Protein AF-A0A1B6L2F5-F1 (afdb_monomer_lite)

Sequence (127 aa):
MFTSVLSQVRTVFINIEKNIVFVLGSRHPPDTLCVLGTESLAPTSETSPAPQLSLPDLLRDSVLWAVPKHRRTVEKRLQRKFGWPALVWKPIV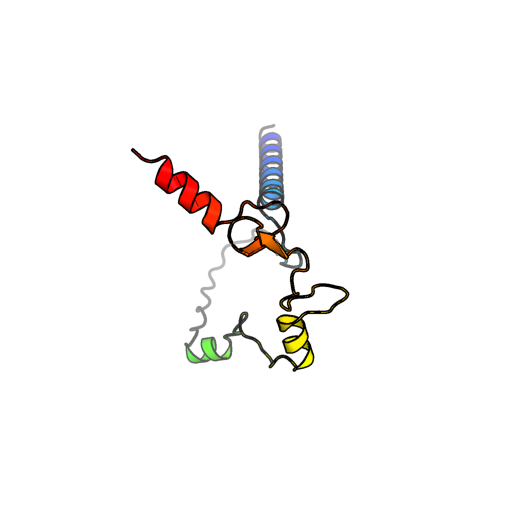PKKNLLMCQSCGDHHIVGHLCCRTSKSQRRRKQP

Radius of gyration: 33.34 Å; chains: 1; bounding box: 57×73×79 Å

Foldseek 3Di:
DVVVVVVVVVVVVVVVVVVCCVVVDPDDDDDDDDDDDDDDDDDDDDPDPDPPCDPVNCVVVPPVVPDDPDDDDPVVVCCVQQNDPVPDGDDDDDDPQWDQDPPPRDIDGPPDDDPVVVVVVVVVPDD

Secondary structure (DSSP, 8-state):
-HHHHHHHHHHHHHHHHHHHHHHH--S--------------------PPPP---HHHHHHS---TTS-SSPPPHHHHHHHHHEETTTEE-S-PPPS-EEE-TTT--EEETTS--HHHHHHHHHHT--

Organism: NCBI:txid36148

Structure (mmCIF, N/CA/C/O backbone):
data_AF-A0A1B6L2F5-F1
#
_entry.id   AF-A0A1B6L2F5-F1
#
loop_
_atom_site.group_PDB
_atom_site.id
_atom_site.type_symbol
_atom_site.label_atom_id
_atom_site.label_alt_id
_atom_site.label_comp_id
_atom_site.label_asym_id
_atom_site.label_entity_id
_atom_site.label_seq_id
_atom_site.pdbx_PDB_ins_code
_atom_site.Cartn_x
_atom_site.Cartn_y
_atom_site.Cartn_z
_atom_site.occupancy
_atom_site.B_iso_or_equiv
_atom_site.auth_seq_id
_atom_site.auth_comp_id
_atom_site.auth_asym_id
_atom_site.auth_atom_id
_atom_site.pdbx_PDB_model_num
ATOM 1 N N . MET A 1 1 ? 2.270 62.327 33.732 1.00 59.34 1 MET A N 1
ATOM 2 C CA . MET A 1 1 ? 2.999 62.019 32.478 1.00 59.34 1 MET A CA 1
ATOM 3 C C . MET A 1 1 ? 3.711 60.665 32.520 1.00 59.34 1 MET A C 1
ATOM 5 O O . MET A 1 1 ? 3.652 59.950 31.536 1.00 59.34 1 MET A O 1
ATOM 9 N N . PHE A 1 2 ? 4.322 60.248 33.637 1.00 60.50 2 PHE A N 1
ATOM 10 C CA . PHE A 1 2 ? 4.961 58.920 33.736 1.00 60.50 2 PHE A CA 1
ATOM 11 C C . PHE A 1 2 ? 3.975 57.741 33.772 1.00 60.50 2 PHE A C 1
ATOM 13 O O . PHE A 1 2 ? 4.252 56.674 33.234 1.00 60.50 2 PHE A O 1
ATOM 20 N N . THR A 1 3 ? 2.786 57.939 34.340 1.00 68.00 3 THR A N 1
ATOM 21 C CA . THR A 1 3 ? 1.750 56.899 34.449 1.00 68.00 3 THR A CA 1
ATOM 22 C C . THR A 1 3 ? 1.173 56.475 33.095 1.00 68.00 3 THR A C 1
ATOM 24 O O . THR A 1 3 ? 0.891 55.296 32.902 1.00 68.00 3 THR A O 1
ATOM 27 N N . SER A 1 4 ? 1.062 57.403 32.138 1.00 68.94 4 SER A N 1
ATOM 28 C CA . SER A 1 4 ? 0.615 57.119 30.766 1.00 68.94 4 SER A CA 1
ATOM 29 C C . SER A 1 4 ? 1.671 56.386 29.939 1.00 68.94 4 SER A C 1
ATOM 31 O O . SER A 1 4 ? 1.332 55.571 29.090 1.00 68.94 4 SER A O 1
ATOM 33 N N . VAL A 1 5 ? 2.956 56.636 30.204 1.00 75.38 5 VAL A N 1
ATOM 34 C CA . VAL A 1 5 ? 4.054 55.911 29.548 1.00 75.38 5 VAL A CA 1
ATOM 35 C C . VAL A 1 5 ? 4.123 54.476 30.073 1.00 75.38 5 VAL A C 1
ATOM 37 O O . VAL A 1 5 ? 4.236 53.533 29.296 1.00 75.38 5 VAL A O 1
ATOM 40 N N . LEU A 1 6 ? 3.964 54.280 31.385 1.00 74.31 6 LEU A N 1
ATOM 41 C CA . LEU A 1 6 ? 3.956 52.946 31.992 1.00 74.31 6 LEU A CA 1
ATOM 42 C C . LEU A 1 6 ? 2.756 52.096 31.547 1.00 74.31 6 LEU A C 1
ATOM 44 O O . LEU A 1 6 ? 2.906 50.887 31.357 1.00 74.31 6 LEU A O 1
ATOM 48 N N . SER A 1 7 ? 1.578 52.700 31.345 1.00 74.06 7 SER A N 1
ATOM 49 C CA . SER A 1 7 ? 0.416 51.975 30.816 1.00 74.06 7 SER A CA 1
ATOM 50 C C . SER A 1 7 ? 0.609 51.581 29.350 1.00 74.06 7 SER A C 1
ATOM 52 O O . SER A 1 7 ? 0.311 50.443 28.989 1.00 74.06 7 SER A O 1
ATOM 54 N N . GLN A 1 8 ? 1.195 52.458 28.530 1.00 72.25 8 GLN A N 1
ATOM 55 C CA . GLN A 1 8 ? 1.525 52.154 27.135 1.00 72.25 8 GLN A CA 1
ATOM 56 C C . GLN A 1 8 ? 2.549 51.020 27.022 1.00 72.25 8 GLN A C 1
ATOM 58 O O . GLN A 1 8 ? 2.325 50.061 26.283 1.00 72.25 8 GLN A O 1
ATOM 63 N N . VAL A 1 9 ? 3.620 51.054 27.817 1.00 78.94 9 VAL A N 1
ATOM 64 C CA . VAL A 1 9 ? 4.628 49.983 27.840 1.00 78.94 9 VAL A CA 1
ATOM 65 C C . VAL A 1 9 ? 3.998 48.646 28.245 1.00 78.94 9 VAL A C 1
ATOM 67 O O . VAL A 1 9 ? 4.223 47.640 27.575 1.00 78.94 9 VAL A O 1
ATOM 70 N N . ARG A 1 10 ? 3.121 48.628 29.260 1.00 75.00 10 ARG A N 1
ATOM 71 C CA . ARG A 1 10 ? 2.377 47.414 29.644 1.00 75.00 10 ARG A CA 1
ATOM 72 C C . ARG A 1 10 ? 1.506 46.870 28.514 1.00 75.00 10 ARG A C 1
ATOM 74 O O . ARG A 1 10 ? 1.525 45.667 28.271 1.00 75.00 10 ARG A O 1
ATOM 81 N N . THR A 1 11 ? 0.775 47.727 27.800 1.00 75.19 11 THR A N 1
ATOM 82 C CA . THR A 1 11 ? -0.059 47.275 26.672 1.00 75.19 11 THR A CA 1
ATOM 83 C C . THR A 1 11 ? 0.766 46.682 25.532 1.00 75.19 11 THR A C 1
ATOM 85 O O . THR A 1 11 ? 0.357 45.689 24.933 1.00 75.19 11 THR A O 1
ATOM 88 N N . VAL A 1 12 ? 1.954 47.233 25.267 1.00 80.06 12 VAL A N 1
ATOM 89 C CA . VAL A 1 12 ? 2.866 46.725 24.235 1.00 80.06 12 VAL A CA 1
ATOM 90 C C . VAL A 1 12 ? 3.413 45.348 24.615 1.00 80.06 12 VAL A C 1
ATOM 92 O O . VAL A 1 12 ? 3.374 44.444 23.784 1.00 80.06 12 VAL A O 1
ATOM 95 N N . PHE A 1 13 ? 3.829 45.141 25.868 1.00 80.31 13 PHE A N 1
ATOM 96 C CA . PHE A 1 13 ? 4.298 43.829 26.331 1.00 80.31 13 PHE A CA 1
ATOM 97 C C . PHE A 1 13 ? 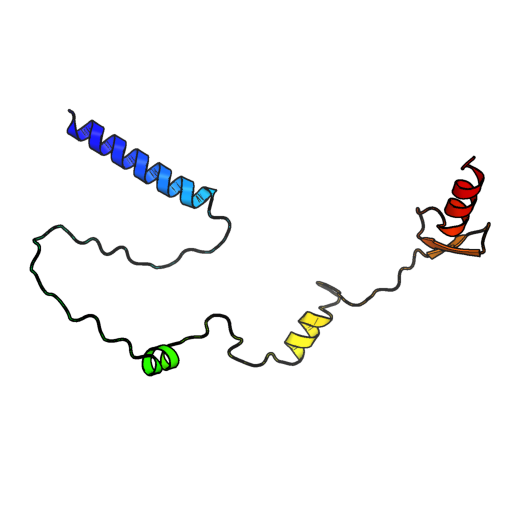3.206 42.750 26.260 1.00 80.31 13 PHE A C 1
ATOM 99 O O . PHE A 1 13 ? 3.459 41.669 25.733 1.00 80.31 13 PHE A O 1
ATOM 106 N N . ILE A 1 14 ? 1.972 43.066 26.668 1.00 76.62 14 ILE A N 1
ATOM 107 C CA . ILE A 1 14 ? 0.829 42.136 26.577 1.00 76.62 14 ILE A CA 1
ATOM 108 C C . ILE A 1 14 ? 0.534 41.755 25.118 1.00 76.62 14 ILE A C 1
ATOM 110 O O . ILE A 1 14 ? 0.209 40.606 24.817 1.00 76.62 14 ILE A O 1
ATOM 114 N N . ASN A 1 15 ? 0.642 42.710 24.193 1.00 72.56 15 ASN A N 1
ATOM 115 C CA . ASN A 1 15 ? 0.409 42.455 22.772 1.00 72.56 15 ASN A CA 1
ATOM 116 C C . ASN A 1 15 ? 1.522 41.607 22.145 1.00 72.56 15 ASN A C 1
ATOM 118 O O . ASN A 1 15 ? 1.232 40.775 21.286 1.00 72.56 15 ASN A O 1
ATOM 122 N N . ILE A 1 16 ? 2.771 41.778 22.585 1.00 78.75 16 ILE A N 1
ATOM 123 C CA . ILE A 1 16 ? 3.907 40.966 22.138 1.00 78.75 16 ILE A CA 1
ATOM 124 C C . ILE A 1 16 ? 3.763 39.525 22.637 1.00 78.75 16 ILE A C 1
ATOM 126 O O . ILE A 1 16 ? 3.886 38.605 21.834 1.00 78.75 16 ILE A O 1
ATOM 130 N N . GLU A 1 17 ? 3.418 39.306 23.909 1.00 72.19 17 GLU A N 1
ATOM 131 C CA . GLU A 1 17 ? 3.182 37.958 24.450 1.00 72.19 17 GLU A CA 1
ATOM 132 C C . GLU A 1 17 ? 2.074 37.217 23.689 1.00 72.19 17 GLU A C 1
ATOM 134 O O . GLU A 1 17 ? 2.265 36.076 23.266 1.00 72.19 17 GLU A O 1
ATOM 139 N N . LYS A 1 18 ? 0.943 37.886 23.422 1.00 68.56 18 LYS A N 1
ATOM 140 C CA . LYS A 1 18 ? -0.168 37.313 22.640 1.00 68.56 18 LYS A CA 1
ATOM 141 C C . LYS A 1 18 ? 0.244 36.943 21.211 1.00 68.56 18 LYS A C 1
ATOM 143 O O . LYS A 1 18 ? -0.216 35.930 20.689 1.00 68.56 18 LYS A O 1
ATOM 148 N N . ASN A 1 19 ? 1.128 37.725 20.590 1.00 66.81 19 ASN A N 1
ATOM 149 C CA . ASN A 1 19 ? 1.636 37.452 19.243 1.00 66.81 19 ASN A CA 1
ATOM 150 C C . ASN A 1 19 ? 2.684 36.327 19.225 1.00 66.81 19 ASN A C 1
ATOM 152 O O . ASN A 1 19 ? 2.686 35.506 18.314 1.00 66.81 19 ASN A O 1
ATOM 156 N N . ILE A 1 20 ? 3.543 36.237 20.244 1.00 67.88 20 ILE A N 1
ATOM 157 C CA . ILE A 1 20 ? 4.528 35.152 20.393 1.00 67.88 20 ILE A CA 1
ATOM 158 C C . ILE A 1 20 ? 3.810 33.804 20.555 1.00 67.88 20 ILE A C 1
ATOM 160 O O . ILE A 1 20 ? 4.180 32.835 19.893 1.00 67.88 20 ILE A O 1
ATOM 164 N N . VAL A 1 21 ? 2.741 33.750 21.358 1.00 62.34 21 VAL A N 1
ATOM 165 C CA . VAL A 1 21 ? 1.902 32.546 21.517 1.00 62.34 21 VAL A CA 1
ATOM 166 C C . VAL A 1 21 ? 1.240 32.142 20.193 1.00 62.34 21 VAL A C 1
ATOM 168 O O . VAL A 1 21 ? 1.196 30.957 19.870 1.00 62.34 21 VAL A O 1
ATOM 171 N N . PHE A 1 22 ? 0.791 33.111 19.389 1.00 60.34 22 PHE A N 1
ATOM 172 C CA . PHE A 1 22 ? 0.200 32.864 18.070 1.00 60.34 22 PHE A CA 1
ATOM 173 C C . PHE A 1 22 ? 1.220 32.370 17.027 1.00 60.34 22 PHE A C 1
ATOM 175 O O . PHE A 1 22 ? 0.899 31.510 16.209 1.00 60.34 22 PHE A O 1
ATOM 182 N N . VAL A 1 23 ? 2.457 32.879 17.060 1.00 61.00 23 VAL A N 1
ATOM 183 C CA . VAL A 1 23 ? 3.495 32.572 16.059 1.00 61.00 23 VAL A CA 1
ATOM 184 C C . VAL A 1 23 ? 4.257 31.276 16.371 1.00 61.00 23 VAL A C 1
ATOM 186 O O . VAL A 1 23 ? 4.576 30.527 15.449 1.00 61.00 23 VAL A O 1
ATOM 189 N N . LEU A 1 24 ? 4.531 30.967 17.644 1.00 61.34 24 LEU A N 1
ATOM 190 C CA . LEU A 1 24 ? 5.221 29.726 18.044 1.00 61.34 24 LEU A CA 1
ATOM 191 C C . LEU A 1 24 ? 4.260 28.546 18.273 1.00 61.34 24 LEU A C 1
ATOM 193 O O . LEU A 1 24 ? 4.671 27.386 18.198 1.00 61.34 24 LEU A O 1
ATOM 197 N N . GLY A 1 25 ? 2.974 28.818 18.508 1.00 52.69 25 GLY A N 1
ATOM 198 C CA . GLY A 1 25 ? 1.922 27.828 18.726 1.00 52.69 25 GLY A CA 1
ATOM 199 C C . GLY A 1 25 ? 1.358 27.256 17.429 1.00 52.69 25 GLY A C 1
ATOM 200 O O . GLY A 1 25 ? 0.197 27.473 17.086 1.00 52.69 25 GLY A O 1
ATOM 201 N N . SER A 1 26 ? 2.154 26.480 16.695 1.00 50.28 26 SER A N 1
ATOM 202 C CA . SER A 1 26 ? 1.593 25.658 15.624 1.00 50.28 26 SER A CA 1
ATOM 203 C C . SER A 1 26 ? 0.588 24.634 16.187 1.00 50.28 26 SER A C 1
ATOM 205 O O . SER A 1 26 ? 0.949 23.672 16.854 1.00 50.28 26 SER A O 1
ATOM 207 N N . ARG A 1 27 ? -0.684 24.843 15.812 1.00 52.69 27 ARG A N 1
ATOM 208 C CA . ARG A 1 27 ? -1.787 23.869 15.706 1.00 52.69 27 ARG A CA 1
ATOM 209 C C . ARG A 1 27 ? -2.271 23.218 17.012 1.00 52.69 27 ARG A C 1
ATOM 211 O O . ARG A 1 27 ? -1.874 22.095 17.274 1.00 52.69 27 ARG A O 1
ATOM 218 N N . HIS A 1 28 ? -3.231 23.823 17.717 1.00 48.41 28 HIS A N 1
ATOM 219 C CA . HIS A 1 28 ? -4.356 23.145 18.407 1.00 48.41 28 HIS A CA 1
ATOM 220 C C . HIS A 1 28 ? -5.471 24.181 18.689 1.00 48.41 28 HIS A C 1
ATOM 222 O O . HIS A 1 28 ? -5.151 25.359 18.849 1.00 48.41 28 HIS A O 1
ATOM 228 N N . PRO A 1 29 ? -6.762 23.794 18.669 1.00 49.44 29 PRO A N 1
ATOM 229 C CA . PRO A 1 29 ? -7.869 24.743 18.769 1.00 49.44 29 PRO A CA 1
ATOM 230 C C . PRO A 1 29 ? -7.977 25.339 20.184 1.00 49.44 29 PRO A C 1
ATOM 232 O O . PRO A 1 29 ? -7.690 24.635 21.156 1.00 49.44 29 PRO A O 1
ATOM 235 N N . PRO A 1 30 ? -8.397 26.610 20.309 1.00 56.28 30 PRO A N 1
ATOM 236 C CA . PRO A 1 30 ? -8.753 27.195 21.591 1.00 56.28 30 PRO A CA 1
ATOM 237 C C . PRO A 1 30 ? -10.131 26.665 21.997 1.00 56.28 30 PRO A C 1
ATOM 239 O O . PRO A 1 30 ? -10.982 26.501 21.130 1.00 56.28 30 PRO A O 1
ATOM 242 N N . ASP A 1 31 ? -10.347 26.384 23.282 1.00 45.94 31 ASP A N 1
ATOM 243 C CA . ASP A 1 31 ? -11.507 26.946 23.979 1.00 45.94 31 ASP A CA 1
ATOM 244 C C . ASP A 1 31 ? -11.564 26.574 25.469 1.00 45.94 31 ASP A C 1
ATOM 246 O O . ASP A 1 31 ? -11.349 25.438 25.886 1.00 45.94 31 ASP A O 1
ATOM 250 N N . THR A 1 32 ? -11.884 27.615 26.241 1.00 51.75 32 THR A N 1
ATOM 251 C CA . THR A 1 32 ? -12.307 27.669 27.649 1.00 51.75 32 THR A CA 1
ATOM 252 C C . THR A 1 32 ? -11.299 27.278 28.734 1.00 51.75 32 THR A C 1
ATOM 254 O O . THR A 1 32 ? -11.374 26.205 29.323 1.00 51.75 32 THR A O 1
ATOM 257 N N . LEU A 1 33 ? -10.456 28.236 29.130 1.00 49.00 33 LEU A N 1
ATOM 258 C CA . LEU A 1 33 ? -10.094 28.403 30.541 1.00 49.00 33 LEU A CA 1
ATOM 259 C C . LEU A 1 33 ? -10.429 29.840 30.952 1.00 49.00 33 LEU A C 1
ATOM 261 O O . LEU A 1 33 ? -9.861 30.801 30.434 1.00 49.00 33 LEU A O 1
ATOM 265 N N . CYS A 1 34 ? -11.420 29.963 31.836 1.00 52.06 34 CYS A N 1
ATOM 266 C CA . CYS A 1 34 ? -11.857 31.206 32.454 1.00 52.06 34 CYS A CA 1
ATOM 267 C C . CYS A 1 34 ? -10.682 31.905 33.144 1.00 52.06 34 CYS A C 1
ATOM 269 O O . CYS A 1 34 ? -10.075 31.349 34.057 1.00 52.06 34 CYS A O 1
ATOM 271 N N . VAL A 1 35 ? -10.403 33.148 32.758 1.00 48.09 35 VAL A N 1
ATOM 272 C CA . VAL A 1 35 ? -9.588 34.052 33.571 1.00 48.09 35 VAL A CA 1
ATOM 273 C C . VAL A 1 35 ? -10.518 34.649 34.622 1.00 48.09 35 VAL A C 1
ATOM 275 O O . VAL A 1 35 ? -11.315 35.535 34.325 1.00 48.09 35 VAL A O 1
ATOM 278 N N . LEU A 1 36 ? -10.455 34.123 35.844 1.00 44.66 36 LEU A N 1
ATOM 279 C CA . LEU A 1 36 ? -11.059 34.752 37.012 1.00 44.66 36 LEU A CA 1
ATOM 280 C C . LEU A 1 36 ? -10.152 35.924 37.412 1.00 44.66 36 LEU A C 1
ATOM 282 O O . LEU A 1 36 ? -9.051 35.716 37.919 1.00 44.66 36 LEU A O 1
ATOM 286 N N . GLY A 1 37 ? -10.582 37.153 37.127 1.00 47.34 37 GLY A N 1
ATOM 287 C CA . GLY A 1 37 ? -9.939 38.348 37.663 1.00 47.34 37 GLY A CA 1
ATOM 288 C C . GLY A 1 37 ? -10.184 38.410 39.166 1.00 47.34 37 GLY A C 1
ATOM 289 O O . GLY A 1 37 ? -11.315 38.608 39.595 1.00 47.34 37 GLY A O 1
ATOM 290 N N . THR A 1 38 ? -9.147 38.202 39.973 1.00 41.50 38 THR A N 1
ATOM 291 C CA . THR A 1 38 ? -9.209 38.521 41.401 1.00 41.50 38 THR A CA 1
ATOM 292 C C . THR A 1 38 ? -8.699 39.939 41.590 1.00 41.50 38 THR A C 1
ATOM 294 O O . THR A 1 38 ? -7.493 40.195 41.554 1.00 41.50 38 THR A O 1
ATOM 297 N N . GLU A 1 39 ? -9.641 40.858 41.770 1.00 43.09 39 GLU A N 1
ATOM 298 C CA . GLU A 1 39 ? -9.398 42.180 42.330 1.00 43.09 39 GLU A CA 1
ATOM 299 C C . GLU A 1 39 ? -8.638 42.028 43.662 1.00 43.09 39 GLU A C 1
ATOM 301 O O . GLU A 1 39 ? -8.977 41.194 44.503 1.00 43.09 39 GLU A O 1
ATOM 306 N N . SER A 1 40 ? -7.594 42.830 43.854 1.00 49.75 40 SER A N 1
ATOM 307 C CA . SER A 1 40 ? -6.803 42.873 45.084 1.00 49.75 40 SER A CA 1
ATOM 308 C C . SER A 1 40 ? -7.645 43.356 46.271 1.00 49.75 40 SER A C 1
ATOM 310 O O . SER A 1 40 ? -7.835 44.560 46.435 1.00 49.75 40 SER A O 1
ATOM 312 N N . LEU A 1 41 ? -8.050 42.443 47.156 1.00 44.09 41 LEU A N 1
ATOM 313 C CA . LEU A 1 41 ? -8.459 42.746 48.530 1.00 44.09 41 LEU A CA 1
ATOM 314 C C . LEU A 1 41 ? -7.813 41.738 49.496 1.00 44.09 41 LEU A C 1
ATOM 316 O O . LEU A 1 41 ? -8.233 40.594 49.555 1.00 44.09 41 LEU A O 1
ATOM 320 N N . ALA A 1 42 ? -6.799 42.226 50.223 1.00 39.22 42 ALA A N 1
ATOM 321 C CA . ALA A 1 42 ? -6.239 41.769 51.507 1.00 39.22 42 ALA A CA 1
ATOM 322 C C . ALA A 1 42 ? -5.893 40.266 51.717 1.00 39.22 42 ALA A C 1
ATOM 324 O O . ALA A 1 42 ? -6.735 39.389 51.546 1.00 39.22 42 ALA A O 1
ATOM 325 N N . PRO A 1 43 ? -4.685 39.936 52.227 1.00 44.03 43 PRO A N 1
ATOM 326 C CA . PRO A 1 43 ? -4.365 38.572 52.625 1.00 44.03 43 PRO A CA 1
ATOM 327 C C . PRO A 1 43 ? -5.078 38.265 53.947 1.00 44.03 43 PRO A C 1
ATOM 329 O O . PRO A 1 43 ? -4.664 38.732 55.006 1.00 44.03 43 PRO A O 1
ATOM 332 N N . THR A 1 44 ? -6.153 37.481 53.902 1.00 41.31 44 THR A N 1
ATOM 333 C CA . THR A 1 44 ? -6.611 36.741 55.082 1.00 41.31 44 THR A CA 1
ATOM 334 C C . THR A 1 44 ? -6.027 35.340 55.003 1.00 41.31 44 THR A C 1
ATOM 336 O O . THR A 1 44 ? -6.203 34.599 54.039 1.00 41.31 44 THR A O 1
ATOM 339 N N . SER A 1 45 ? -5.213 35.039 56.003 1.00 52.97 45 SER A N 1
ATOM 340 C CA . SER A 1 45 ? -4.610 33.748 56.273 1.00 52.97 45 SER A CA 1
ATOM 341 C C . SER A 1 45 ? -5.690 32.697 56.521 1.00 52.97 45 SER A C 1
ATOM 343 O O . SER A 1 45 ? -6.211 32.604 57.627 1.00 52.97 45 SER A O 1
ATOM 345 N N . GLU A 1 46 ? -5.979 31.881 55.518 1.00 42.81 46 GLU A N 1
ATOM 346 C CA . GLU A 1 46 ? -6.682 30.609 55.679 1.00 42.81 46 GLU A CA 1
ATOM 347 C C . GLU A 1 46 ? -5.778 29.533 55.071 1.00 42.81 46 GLU A C 1
ATOM 349 O O . GLU A 1 46 ? -5.799 29.250 53.871 1.00 42.81 46 GLU A O 1
ATOM 354 N N . THR A 1 47 ? -4.906 28.969 55.909 1.00 50.22 47 THR A N 1
ATOM 355 C CA . THR A 1 47 ? -4.186 27.730 55.606 1.00 50.22 47 THR A CA 1
ATOM 356 C C . THR A 1 47 ? -5.222 26.612 55.527 1.00 50.22 47 THR A C 1
ATOM 358 O O . THR A 1 47 ? -5.521 25.951 56.518 1.00 50.22 47 THR A O 1
ATOM 361 N N . SER A 1 48 ? -5.799 26.410 54.345 1.00 54.44 48 SER A N 1
ATOM 362 C CA . SER A 1 48 ? -6.554 25.197 54.049 1.00 54.44 48 SER A CA 1
ATOM 363 C C . SER A 1 48 ? -5.574 24.015 54.049 1.00 54.44 48 SER A C 1
ATOM 365 O O . SER A 1 48 ? -4.529 24.103 53.392 1.00 54.44 48 SER A O 1
ATOM 367 N N . PRO A 1 49 ? -5.840 22.919 54.785 1.00 58.44 49 PRO A N 1
ATOM 368 C CA . PRO A 1 49 ? -4.994 21.742 54.711 1.00 58.44 49 PRO A CA 1
ATOM 369 C C . PRO A 1 49 ? -5.096 21.198 53.287 1.00 58.44 49 PRO A C 1
ATOM 371 O O . PRO A 1 49 ? -6.179 20.824 52.838 1.00 58.44 49 PRO A O 1
ATOM 374 N N . ALA A 1 50 ? -3.972 21.176 52.568 1.00 63.47 50 ALA A N 1
ATOM 375 C CA . ALA A 1 50 ? -3.900 20.506 51.279 1.00 63.47 50 ALA A CA 1
ATOM 376 C C . ALA A 1 50 ? -4.497 19.094 51.442 1.00 63.47 50 ALA A C 1
ATOM 378 O O . ALA A 1 50 ? -4.070 18.371 52.353 1.00 63.47 50 ALA A O 1
ATOM 379 N N . PRO A 1 51 ? -5.503 18.702 50.637 1.00 64.31 51 PRO A N 1
ATOM 380 C CA . PRO A 1 51 ? -6.105 17.386 50.765 1.00 64.31 51 PRO A CA 1
ATOM 381 C C . PRO A 1 51 ? -4.998 16.349 50.587 1.00 64.31 51 PRO A C 1
ATOM 383 O O . PRO A 1 51 ? -4.242 16.396 49.616 1.00 64.31 51 PRO A O 1
ATOM 386 N N . GLN A 1 52 ? -4.855 15.448 51.559 1.00 65.94 52 GLN A N 1
ATOM 387 C CA . GLN A 1 52 ? -3.879 14.370 51.475 1.00 65.94 52 GLN A CA 1
ATOM 388 C C . GLN A 1 52 ? -4.329 13.420 50.370 1.00 65.94 52 GLN A C 1
ATOM 390 O O . GLN A 1 52 ? -5.212 12.590 50.569 1.00 65.94 52 GLN A O 1
ATOM 395 N N . LEU A 1 53 ? -3.765 13.604 49.177 1.00 63.50 53 LEU A N 1
ATOM 396 C CA . LEU A 1 53 ? -4.080 12.803 48.003 1.00 63.50 53 LEU A CA 1
ATOM 397 C C . LEU A 1 53 ? -3.524 11.399 48.241 1.00 63.50 53 LEU A C 1
ATOM 399 O O . LEU A 1 53 ? -2.334 11.140 48.053 1.00 63.50 53 LEU A O 1
ATOM 403 N N . SER A 1 54 ? -4.372 10.500 48.730 1.00 75.69 54 SER A N 1
ATOM 404 C CA . SER A 1 54 ? -3.992 9.112 48.925 1.00 75.69 54 SER A CA 1
ATOM 405 C C . SER A 1 54 ? -3.751 8.470 47.548 1.00 75.69 54 SER A C 1
ATOM 407 O O . SER A 1 54 ? -4.504 8.690 46.599 1.00 75.69 54 SER A O 1
ATOM 409 N N . LEU A 1 55 ? -2.683 7.676 47.402 1.00 69.88 55 LEU A N 1
ATOM 410 C CA . LEU A 1 55 ? -2.408 6.930 46.164 1.00 69.88 55 LEU A CA 1
ATOM 411 C C . LEU A 1 55 ? -3.615 6.136 45.617 1.00 69.88 55 LEU A C 1
ATOM 413 O O . LEU A 1 55 ? -3.800 6.145 44.398 1.00 69.88 55 LEU A O 1
ATOM 417 N N . PRO A 1 56 ? -4.443 5.454 46.440 1.00 75.50 56 PRO A N 1
ATOM 418 C CA . PRO A 1 56 ? -5.623 4.770 45.917 1.00 75.50 56 PRO A CA 1
ATOM 419 C C . PRO A 1 56 ? -6.689 5.728 45.362 1.00 75.50 56 PRO A C 1
ATOM 421 O O . PRO A 1 56 ? -7.356 5.357 44.395 1.00 75.50 56 PRO A O 1
ATOM 424 N N . ASP A 1 57 ? -6.816 6.947 45.891 1.00 70.25 57 ASP A N 1
ATOM 425 C CA . ASP A 1 57 ? -7.726 7.963 45.342 1.00 70.25 57 ASP A CA 1
ATOM 426 C C . ASP A 1 57 ? -7.179 8.546 44.032 1.00 70.25 57 ASP A C 1
ATOM 428 O O . ASP A 1 57 ? -7.906 8.640 43.047 1.00 70.25 57 ASP A O 1
ATOM 432 N N . LEU A 1 58 ? -5.865 8.783 43.947 1.00 69.56 58 LEU A N 1
ATOM 433 C CA . LEU A 1 58 ? -5.201 9.194 42.702 1.00 69.56 58 LEU A CA 1
ATOM 434 C C . LEU A 1 58 ? -5.331 8.152 41.585 1.00 69.56 58 LEU A C 1
ATOM 436 O O . LEU A 1 58 ? -5.445 8.515 40.420 1.00 69.56 58 LEU A O 1
ATOM 440 N N . LEU A 1 59 ? -5.308 6.859 41.917 1.00 69.88 59 LEU A N 1
ATOM 441 C CA . LEU A 1 59 ? -5.490 5.775 40.949 1.00 69.88 59 LEU A CA 1
ATOM 442 C C . LEU A 1 59 ? -6.951 5.639 40.505 1.00 69.88 59 LEU A C 1
ATOM 444 O O . LEU A 1 59 ? -7.198 5.390 39.324 1.00 69.88 59 LEU A O 1
ATOM 448 N N . ARG A 1 60 ? -7.914 5.831 41.414 1.00 68.06 60 ARG A N 1
ATOM 449 C CA . ARG A 1 60 ? -9.347 5.876 41.074 1.00 68.06 60 ARG A CA 1
ATOM 450 C C . ARG A 1 60 ? -9.684 7.061 40.171 1.00 68.06 60 ARG A C 1
ATOM 452 O O . ARG A 1 60 ? -10.440 6.884 39.218 1.00 68.06 60 ARG A O 1
ATOM 459 N N . ASP A 1 61 ? -9.043 8.201 40.408 1.00 62.47 61 ASP A N 1
ATOM 460 C CA . ASP A 1 61 ? -9.203 9.423 39.619 1.00 62.47 61 ASP A CA 1
ATOM 461 C C . ASP A 1 61 ? -8.225 9.509 38.435 1.00 62.47 61 ASP A C 1
ATOM 463 O O . ASP A 1 61 ? -8.284 10.450 37.637 1.00 62.47 61 ASP A O 1
ATOM 467 N N . SER A 1 62 ? -7.343 8.511 38.263 1.00 64.19 62 SER A N 1
ATOM 468 C CA . SER A 1 62 ? -6.416 8.444 37.132 1.00 64.19 62 SER A CA 1
ATOM 469 C C . SER A 1 62 ? -7.175 8.127 35.845 1.00 64.19 62 SER A C 1
ATOM 471 O O . SER A 1 62 ? -7.298 6.998 35.367 1.00 64.19 62 SER A O 1
ATOM 473 N N . VAL A 1 63 ? -7.704 9.175 35.229 1.00 66.12 63 VAL A N 1
ATOM 474 C CA . VAL A 1 63 ? -8.130 9.122 33.841 1.00 66.12 63 VAL A CA 1
ATOM 475 C C . VAL A 1 63 ? -6.869 8.832 33.027 1.00 66.12 63 VAL A C 1
ATOM 477 O O . VAL A 1 63 ? -5.973 9.659 32.914 1.00 66.12 63 VAL A O 1
ATOM 480 N N . LEU A 1 64 ? -6.749 7.626 32.473 1.00 69.00 64 LEU A N 1
ATOM 481 C CA . LEU A 1 64 ? -5.710 7.305 31.496 1.00 69.00 64 LEU A CA 1
ATOM 482 C C . LEU A 1 64 ? -6.052 8.021 30.182 1.00 69.00 64 LEU A C 1
ATOM 484 O O . LEU A 1 64 ? -6.579 7.414 29.250 1.00 69.00 64 LEU A O 1
ATOM 488 N N . TRP A 1 65 ? -5.772 9.326 30.122 1.00 68.25 65 TRP A N 1
ATOM 489 C CA . TRP A 1 65 ? -6.129 10.218 29.010 1.00 68.25 65 TRP A CA 1
ATOM 490 C C . TRP A 1 65 ? -5.623 9.715 27.641 1.00 68.25 65 TRP A C 1
ATOM 492 O O . TRP A 1 65 ? -6.203 10.049 26.612 1.00 68.25 65 TRP A O 1
ATOM 502 N N . ALA A 1 66 ? -4.585 8.868 27.613 1.00 80.00 66 ALA A N 1
ATOM 503 C CA . ALA A 1 66 ? -3.958 8.348 26.393 1.00 80.00 66 ALA A CA 1
ATOM 504 C C . ALA A 1 66 ? -4.290 6.877 26.047 1.00 80.00 66 ALA A C 1
ATOM 506 O O . ALA A 1 66 ? -3.763 6.344 25.066 1.00 80.00 66 ALA A O 1
ATOM 507 N N . VAL A 1 67 ? -5.137 6.188 26.820 1.00 85.12 67 VAL A N 1
ATOM 508 C CA . VAL A 1 67 ? -5.449 4.764 26.590 1.00 85.12 67 VAL A CA 1
ATOM 509 C C . VAL A 1 67 ? -6.744 4.614 25.781 1.00 85.12 67 VAL A C 1
ATOM 511 O O . VAL A 1 67 ? -7.721 5.316 26.046 1.00 85.12 67 VAL A O 1
ATOM 514 N N . PRO A 1 68 ? -6.817 3.686 24.801 1.00 90.00 68 PRO A N 1
ATOM 515 C CA . PRO A 1 68 ? -8.062 3.405 24.100 1.00 90.00 68 PRO A CA 1
ATOM 516 C C . PRO A 1 68 ? -9.150 2.968 25.081 1.00 90.00 68 PRO A C 1
ATOM 518 O O . PRO A 1 68 ? -9.111 1.857 25.606 1.00 90.00 68 PRO A O 1
ATOM 521 N N . LYS A 1 69 ? -10.151 3.828 25.291 1.00 86.25 69 LYS A N 1
ATOM 522 C CA . LYS A 1 69 ? -11.263 3.520 26.194 1.00 86.25 69 LYS A CA 1
ATOM 523 C C . LYS A 1 69 ? -12.023 2.273 25.739 1.00 86.25 69 LYS A C 1
ATOM 525 O O . LYS A 1 69 ? -12.489 1.507 26.576 1.00 86.25 69 LYS A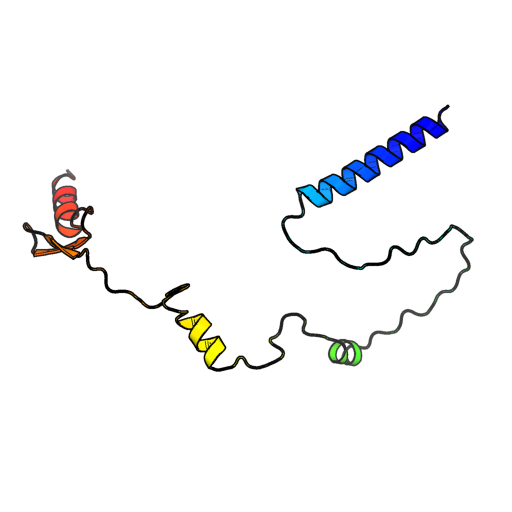 O 1
ATOM 530 N N . HIS A 1 70 ? -12.162 2.071 24.423 1.00 91.00 70 HIS A N 1
ATOM 531 C CA . HIS A 1 70 ? -12.928 0.974 23.825 1.00 91.00 70 HIS A CA 1
ATOM 532 C C . HIS A 1 70 ? -12.166 0.285 22.690 1.00 91.00 70 HIS A C 1
ATOM 534 O O . HIS A 1 70 ? -11.357 0.887 21.972 1.00 91.00 70 HIS A O 1
ATOM 540 N N . ARG A 1 71 ? -12.482 -0.995 22.476 1.00 94.19 71 ARG A N 1
ATOM 541 C CA . ARG A 1 71 ? -11.949 -1.777 21.359 1.00 94.19 71 ARG A CA 1
ATOM 542 C C . ARG A 1 71 ? -12.469 -1.218 20.033 1.00 94.19 71 ARG A C 1
ATOM 544 O O . ARG A 1 71 ? -13.670 -1.073 19.833 1.00 94.19 71 ARG A O 1
ATOM 551 N N . ARG A 1 72 ? -11.564 -0.956 19.084 1.00 95.88 72 ARG A N 1
ATOM 552 C CA . ARG A 1 72 ? -11.957 -0.578 17.715 1.00 95.88 72 ARG A CA 1
ATOM 553 C C . ARG A 1 72 ? -12.696 -1.725 17.028 1.00 95.88 72 ARG A C 1
ATOM 555 O O . ARG A 1 72 ? -12.268 -2.880 17.136 1.00 95.88 72 ARG A O 1
ATOM 562 N N . THR A 1 73 ? -13.729 -1.374 16.266 1.00 97.25 73 THR A N 1
ATOM 563 C CA . THR A 1 73 ? -14.477 -2.311 15.425 1.00 97.25 73 THR A CA 1
ATOM 564 C C . THR A 1 73 ? -13.602 -2.887 14.306 1.00 97.25 73 THR A C 1
ATOM 566 O O . THR A 1 73 ? -12.498 -2.393 14.027 1.00 97.25 73 THR A O 1
ATOM 569 N N . VAL A 1 74 ? -14.071 -3.968 13.685 1.00 96.19 74 VAL A N 1
ATOM 570 C CA . VAL A 1 74 ? -13.333 -4.660 12.621 1.00 96.19 74 VAL A CA 1
ATOM 571 C C . VAL A 1 74 ? -13.184 -3.753 11.399 1.00 96.19 74 VAL A C 1
ATOM 573 O O . VAL A 1 74 ? -12.089 -3.653 10.850 1.00 96.19 74 VAL A O 1
ATOM 576 N N . GLU A 1 75 ? -14.222 -2.996 11.055 1.00 94.25 75 GLU A N 1
ATOM 577 C CA . GLU A 1 75 ? -14.257 -2.082 9.910 1.00 94.25 75 GLU A CA 1
ATOM 578 C C . GLU A 1 75 ? -13.198 -0.988 10.069 1.00 94.25 75 GLU A C 1
ATOM 580 O O . GLU A 1 75 ? -12.349 -0.810 9.195 1.00 94.25 75 GLU A O 1
ATOM 585 N N . LYS A 1 76 ? -13.148 -0.329 11.238 1.00 94.25 76 LYS A N 1
ATOM 586 C CA . LYS A 1 76 ? -12.125 0.687 11.550 1.00 94.25 76 LYS A CA 1
ATOM 587 C C . LYS A 1 76 ? -10.709 0.106 11.498 1.00 94.25 76 LYS A C 1
ATOM 589 O O . LYS A 1 76 ? -9.761 0.785 11.097 1.00 94.25 76 LYS A O 1
ATOM 594 N N . ARG A 1 77 ? -10.529 -1.155 11.911 1.00 95.56 77 ARG A N 1
ATOM 595 C CA . ARG A 1 77 ? -9.227 -1.837 11.855 1.00 95.56 77 ARG A CA 1
ATOM 596 C C . ARG A 1 77 ? -8.804 -2.120 10.412 1.00 95.56 77 ARG A C 1
ATOM 598 O O . ARG A 1 77 ? -7.650 -1.855 10.072 1.00 95.56 77 ARG A O 1
ATOM 605 N N . LEU A 1 78 ? -9.719 -2.623 9.585 1.00 93.69 78 LEU A N 1
ATOM 606 C CA . LEU A 1 78 ? -9.478 -2.922 8.173 1.00 93.69 78 LEU A CA 1
ATOM 607 C C . LEU A 1 78 ? -9.198 -1.649 7.372 1.00 93.69 78 LEU A C 1
ATOM 609 O O . LEU A 1 78 ? -8.192 -1.595 6.669 1.00 93.69 78 LEU A O 1
ATOM 613 N N . GLN A 1 79 ? -9.985 -0.591 7.574 1.00 92.69 79 GLN A N 1
ATOM 614 C CA . GLN A 1 79 ? -9.742 0.720 6.967 1.00 92.69 79 GLN A CA 1
ATOM 615 C C . GLN A 1 79 ? -8.385 1.304 7.377 1.00 92.69 79 GLN A C 1
ATOM 617 O O . GLN A 1 79 ? -7.678 1.870 6.553 1.00 92.69 79 GLN A O 1
ATOM 622 N N . ARG A 1 80 ? -7.929 1.124 8.624 1.00 92.31 80 ARG A N 1
ATOM 623 C CA . ARG A 1 80 ? -6.574 1.566 8.996 1.00 92.31 80 ARG A CA 1
ATOM 624 C C . ARG A 1 80 ? -5.483 0.760 8.283 1.00 92.31 80 ARG A C 1
ATOM 626 O O . ARG A 1 80 ? -4.462 1.348 7.920 1.00 92.31 80 ARG A O 1
ATOM 633 N N . LYS A 1 81 ? -5.678 -0.557 8.130 1.00 94.50 81 LYS A N 1
ATOM 634 C CA . LYS A 1 81 ? -4.694 -1.499 7.566 1.00 94.50 81 LYS A CA 1
ATOM 635 C C . LYS A 1 81 ? -4.568 -1.364 6.049 1.00 94.50 81 LYS A C 1
ATOM 637 O O . LYS A 1 81 ? -3.458 -1.219 5.554 1.00 94.50 81 LYS A O 1
ATOM 642 N N . PHE A 1 82 ? -5.689 -1.393 5.339 1.00 95.06 82 PHE A N 1
ATOM 643 C CA . PHE A 1 82 ? -5.736 -1.409 3.876 1.00 95.06 82 PHE A CA 1
ATOM 644 C C . PHE A 1 82 ? -6.177 -0.063 3.288 1.00 95.06 82 PHE A C 1
ATOM 646 O O . PHE A 1 82 ? -5.828 0.277 2.162 1.00 95.06 82 PHE A O 1
ATOM 653 N N . GLY A 1 83 ? -6.877 0.759 4.065 1.00 93.38 83 GLY A N 1
ATOM 654 C CA . GLY A 1 83 ? -7.462 1.984 3.539 1.00 93.38 83 GLY A CA 1
ATOM 655 C C . GLY A 1 83 ? -8.606 1.696 2.574 1.00 93.38 83 GLY A C 1
ATOM 656 O O . GLY A 1 83 ? -9.237 0.641 2.645 1.00 93.38 83 GLY A O 1
ATOM 657 N N . TRP A 1 84 ? -8.898 2.660 1.708 1.00 89.94 84 TRP A N 1
ATOM 658 C CA . TRP A 1 84 ? -10.009 2.594 0.760 1.00 89.94 84 TRP A CA 1
ATOM 659 C C . TRP A 1 84 ? -9.503 2.921 -0.647 1.00 89.94 84 TRP A C 1
ATOM 661 O O . TRP A 1 84 ? -8.729 3.876 -0.765 1.00 89.94 84 TRP A O 1
ATOM 671 N N . PRO A 1 85 ? -9.925 2.195 -1.703 1.00 88.75 85 PRO A N 1
ATOM 672 C CA . PRO A 1 85 ? -9.393 2.386 -3.056 1.00 88.75 85 PRO A CA 1
ATOM 673 C C . PRO A 1 85 ? -9.524 3.822 -3.567 1.00 88.75 85 PRO A C 1
ATOM 675 O O . PRO A 1 85 ? -8.616 4.323 -4.217 1.00 88.75 85 PRO A O 1
ATOM 678 N N . ALA A 1 86 ? -10.631 4.494 -3.234 1.00 88.44 86 ALA A N 1
ATOM 679 C CA . ALA A 1 86 ? -10.899 5.862 -3.680 1.00 88.44 86 ALA A CA 1
ATOM 680 C C . ALA A 1 86 ? -10.210 6.957 -2.839 1.00 88.44 86 ALA A C 1
ATOM 682 O O . ALA A 1 86 ? -10.278 8.121 -3.210 1.00 88.44 86 ALA A O 1
ATOM 683 N N . LEU A 1 87 ? -9.584 6.619 -1.702 1.00 87.19 87 LEU A N 1
ATOM 684 C CA . LEU A 1 87 ? -8.962 7.599 -0.797 1.00 87.19 87 LEU A CA 1
ATOM 685 C C . LEU A 1 87 ? -7.458 7.356 -0.653 1.00 87.19 87 LEU A C 1
ATOM 687 O O . LEU A 1 87 ? -6.640 8.030 -1.267 1.00 87.19 87 LEU A O 1
ATOM 691 N N . VAL A 1 88 ? -7.090 6.391 0.190 1.00 88.00 88 VAL A N 1
ATOM 692 C CA . VAL A 1 88 ? -5.700 6.040 0.485 1.00 88.00 88 VAL A CA 1
ATOM 693 C C . VAL A 1 88 ? -5.596 4.533 0.406 1.00 88.00 88 VAL A C 1
ATOM 695 O O . VAL A 1 88 ? -6.035 3.832 1.315 1.00 88.00 88 VAL A O 1
ATOM 698 N N . TRP A 1 89 ? -5.017 4.038 -0.680 1.00 92.81 89 TRP A N 1
ATOM 699 C CA . TRP A 1 89 ? -4.803 2.615 -0.893 1.00 92.81 89 TRP A CA 1
ATOM 700 C C . TRP A 1 89 ? -3.429 2.213 -0.355 1.00 92.81 89 TRP A C 1
ATOM 702 O O . TRP A 1 89 ? -2.397 2.617 -0.884 1.00 92.81 89 TRP A O 1
ATOM 712 N N . LYS A 1 90 ? -3.416 1.453 0.745 1.00 94.38 90 LYS A N 1
ATOM 713 C CA . LYS A 1 90 ? -2.192 0.977 1.414 1.00 94.38 90 LYS A CA 1
ATOM 714 C C . LYS A 1 90 ? -1.668 -0.398 0.960 1.00 94.38 90 LYS A C 1
ATOM 716 O O . LYS A 1 90 ? -0.508 -0.679 1.264 1.00 94.38 90 LYS A O 1
ATOM 721 N N . PRO A 1 91 ? -2.455 -1.288 0.315 1.00 93.56 91 PRO A N 1
ATOM 722 C CA . PRO A 1 91 ? -1.943 -2.553 -0.183 1.00 93.56 91 PRO A CA 1
ATOM 723 C C . PRO A 1 91 ? -0.795 -2.372 -1.165 1.00 93.56 91 PRO A C 1
ATOM 725 O O . PRO A 1 91 ? -0.701 -1.374 -1.878 1.00 93.56 91 PRO A O 1
ATOM 728 N N . ILE A 1 92 ? 0.058 -3.389 -1.221 1.00 92.56 92 ILE A N 1
ATOM 729 C CA . ILE A 1 92 ? 1.157 -3.452 -2.176 1.00 92.56 92 ILE A CA 1
ATOM 730 C C . ILE A 1 92 ? 0.550 -3.572 -3.576 1.00 92.56 92 ILE A C 1
ATOM 732 O O . ILE A 1 92 ? -0.080 -4.576 -3.902 1.00 92.56 92 ILE A O 1
ATOM 736 N N . VAL A 1 93 ? 0.729 -2.537 -4.395 1.00 92.25 93 VAL A N 1
ATOM 737 C CA . VAL A 1 93 ? 0.283 -2.525 -5.792 1.00 92.25 93 VAL A CA 1
ATOM 738 C C . VAL A 1 93 ? 1.416 -3.052 -6.677 1.00 92.25 93 VAL A C 1
ATOM 740 O O . VAL A 1 93 ? 2.546 -2.560 -6.564 1.00 92.25 93 VAL A O 1
ATOM 743 N N . PRO A 1 94 ? 1.156 -4.027 -7.567 1.00 93.25 94 PRO A N 1
ATOM 744 C CA . PRO A 1 94 ? 2.172 -4.517 -8.488 1.00 93.25 94 PRO A CA 1
ATOM 745 C C . PRO A 1 94 ? 2.626 -3.388 -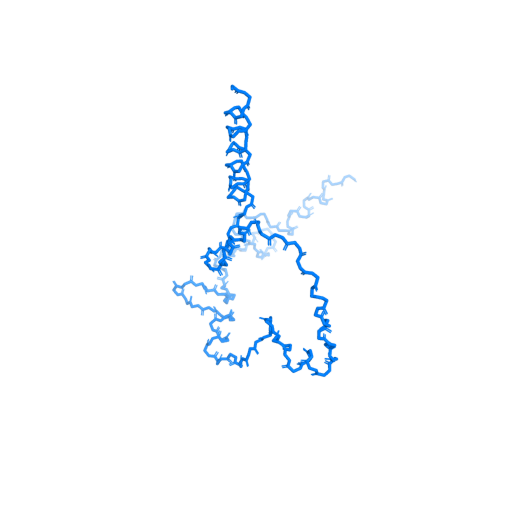9.418 1.00 93.25 94 PRO A C 1
ATOM 747 O O . PRO A 1 94 ? 1.817 -2.708 -10.054 1.00 93.25 94 PRO A O 1
ATOM 750 N N . LYS A 1 95 ? 3.942 -3.186 -9.510 1.00 91.75 95 LYS A N 1
ATOM 751 C CA . LYS A 1 95 ? 4.524 -2.217 -10.442 1.00 91.75 95 LYS A CA 1
ATOM 752 C C . LYS A 1 95 ? 4.402 -2.763 -11.865 1.00 91.75 95 LYS A C 1
ATOM 754 O O . LYS A 1 95 ? 4.809 -3.888 -12.124 1.00 91.75 95 LYS A O 1
ATOM 759 N N . LYS A 1 96 ? 3.892 -1.949 -12.792 1.00 94.00 96 LYS A N 1
ATOM 760 C CA . LYS A 1 96 ? 3.781 -2.301 -14.224 1.00 94.00 96 LYS A CA 1
ATOM 761 C C . LYS A 1 96 ? 5.000 -1.882 -15.054 1.00 94.00 96 LYS A C 1
ATOM 763 O O . LYS A 1 96 ? 5.067 -2.161 -16.240 1.00 94.00 96 LYS A O 1
ATOM 768 N N . ASN A 1 97 ? 5.974 -1.236 -14.416 1.00 93.94 97 ASN A N 1
ATOM 769 C CA . ASN A 1 97 ? 7.109 -0.598 -15.082 1.00 93.94 97 ASN A CA 1
ATOM 770 C C . ASN A 1 97 ? 8.387 -1.450 -14.974 1.00 93.94 97 ASN A C 1
ATOM 772 O O . ASN A 1 97 ? 9.472 -0.894 -14.800 1.00 93.94 97 ASN A O 1
ATOM 776 N N . LEU A 1 98 ? 8.266 -2.782 -14.974 1.00 94.06 98 LEU A N 1
ATOM 777 C CA . LEU A 1 98 ? 9.418 -3.685 -14.983 1.00 94.06 98 LEU A CA 1
ATOM 778 C C . LEU A 1 98 ? 9.745 -4.082 -16.423 1.00 94.06 98 LEU A C 1
ATOM 780 O O . LEU A 1 98 ? 8.891 -4.612 -17.126 1.00 94.06 98 LEU A O 1
ATOM 784 N N . LEU A 1 99 ? 10.989 -3.854 -16.833 1.00 93.25 99 LEU A N 1
ATOM 785 C CA . LEU A 1 99 ? 11.530 -4.282 -18.120 1.00 93.25 99 LEU A CA 1
ATOM 786 C C . LEU A 1 99 ? 12.679 -5.262 -17.915 1.00 93.25 99 LEU A C 1
ATOM 788 O O . LEU A 1 99 ? 13.418 -5.183 -16.931 1.00 93.25 99 LEU A O 1
ATOM 792 N N . MET A 1 100 ? 12.880 -6.147 -18.886 1.00 93.75 100 MET A N 1
ATOM 793 C CA . MET A 1 100 ? 14.045 -7.027 -18.915 1.00 93.75 100 MET A CA 1
ATOM 794 C C . MET A 1 100 ? 15.230 -6.329 -19.574 1.00 93.75 100 MET A C 1
ATOM 796 O O . MET A 1 100 ? 15.105 -5.698 -20.622 1.00 93.75 100 MET A O 1
ATOM 800 N N . CYS A 1 101 ? 16.393 -6.397 -18.932 1.00 92.81 101 CYS A N 1
ATOM 801 C CA . CYS A 1 101 ? 17.622 -5.837 -19.473 1.00 92.81 101 CYS A CA 1
ATOM 802 C C . CYS A 1 101 ? 18.146 -6.726 -20.607 1.00 92.81 101 CYS A C 1
ATOM 804 O O . CYS A 1 101 ? 18.372 -7.916 -20.404 1.00 92.81 101 CYS A O 1
ATOM 806 N N . GLN A 1 102 ? 18.417 -6.138 -21.772 1.00 90.19 102 GLN A N 1
ATOM 807 C CA . GLN A 1 102 ? 18.905 -6.869 -22.949 1.00 90.19 102 GLN A CA 1
ATOM 808 C C . GLN A 1 102 ? 20.300 -7.485 -22.748 1.00 90.19 102 GLN A C 1
ATOM 810 O O . GLN A 1 102 ? 20.628 -8.482 -23.376 1.00 90.19 102 GLN A O 1
ATOM 815 N N . SER A 1 103 ? 21.126 -6.912 -21.867 1.00 89.06 103 SER A N 1
ATOM 816 C CA . SER A 1 103 ? 22.503 -7.378 -21.663 1.00 89.06 103 SER A CA 1
ATOM 817 C C . SER A 1 103 ? 22.632 -8.500 -20.631 1.00 89.06 103 SER A C 1
ATOM 819 O O . SER A 1 103 ? 23.536 -9.319 -20.746 1.00 89.06 103 SER A O 1
ATOM 821 N N . CYS A 1 104 ? 21.795 -8.513 -19.588 1.00 89.88 104 CYS A N 1
ATOM 822 C CA . CYS A 1 104 ? 21.930 -9.459 -18.471 1.00 89.88 104 CYS A CA 1
ATOM 823 C C . CYS A 1 104 ? 20.675 -10.286 -18.174 1.00 89.88 104 CYS A C 1
ATOM 825 O O . CYS A 1 104 ? 20.732 -11.144 -17.300 1.00 89.88 104 CYS A O 1
ATOM 827 N N . GLY A 1 105 ? 19.543 -10.012 -18.826 1.00 90.81 105 GLY A N 1
ATOM 828 C CA . GLY A 1 105 ? 18.269 -10.692 -18.575 1.00 90.81 105 GLY A CA 1
ATOM 829 C C . GLY A 1 105 ? 17.572 -10.309 -17.262 1.00 90.81 105 GLY A C 1
ATOM 830 O O . GLY A 1 105 ? 16.390 -10.596 -17.098 1.00 90.81 105 GLY A O 1
ATOM 831 N N . ASP A 1 106 ? 18.238 -9.614 -16.335 1.00 92.88 106 ASP A N 1
ATOM 832 C CA . ASP A 1 106 ? 17.604 -9.182 -15.085 1.00 92.88 106 ASP A CA 1
ATOM 833 C C . ASP A 1 106 ? 16.521 -8.122 -15.322 1.00 92.88 106 ASP A C 1
ATOM 835 O O . ASP A 1 106 ? 16.591 -7.296 -16.240 1.00 92.88 106 ASP A O 1
ATOM 839 N N . HIS A 1 107 ? 15.531 -8.109 -14.433 1.00 93.50 107 HIS A N 1
ATOM 840 C CA . HIS A 1 107 ? 14.467 -7.115 -14.453 1.00 93.50 107 HIS A CA 1
ATOM 841 C C . HIS A 1 107 ? 14.932 -5.817 -13.790 1.00 93.50 107 HIS A C 1
ATOM 843 O O . HIS A 1 107 ? 15.609 -5.818 -12.760 1.00 93.50 107 HIS A O 1
ATOM 849 N N . HIS A 1 108 ? 14.539 -4.689 -14.365 1.00 93.31 108 HIS A N 1
ATOM 850 C CA . HIS A 1 108 ? 14.826 -3.361 -13.843 1.00 93.31 108 HIS A CA 1
ATOM 851 C C . HIS A 1 108 ? 13.625 -2.441 -14.053 1.00 93.31 108 HIS A C 1
ATOM 853 O O . HIS A 1 108 ? 12.732 -2.722 -14.851 1.00 93.31 108 HIS A O 1
ATOM 859 N N . ILE A 1 109 ? 13.590 -1.349 -13.295 1.00 93.75 109 ILE A N 1
ATOM 860 C CA . ILE A 1 109 ? 12.528 -0.352 -13.406 1.00 93.75 109 ILE A CA 1
ATOM 861 C C . ILE A 1 109 ? 12.851 0.566 -14.589 1.00 93.75 109 ILE A C 1
ATOM 863 O O . ILE A 1 109 ? 14.000 0.986 -14.740 1.00 93.75 109 ILE A O 1
ATOM 867 N N . VAL A 1 110 ? 11.843 0.901 -15.399 1.00 92.81 110 VAL A N 1
ATOM 868 C CA . VAL A 1 110 ? 11.960 1.901 -16.477 1.00 92.81 110 VAL A CA 1
ATOM 869 C C . VAL A 1 110 ? 12.594 3.188 -15.934 1.00 92.81 110 VAL A C 1
ATOM 871 O O . VAL A 1 110 ? 12.185 3.688 -14.889 1.00 92.81 110 VAL A O 1
ATOM 874 N N . GLY A 1 111 ? 13.600 3.719 -16.633 1.00 89.56 111 GLY A N 1
ATOM 875 C CA . GLY A 1 111 ? 14.315 4.937 -16.226 1.00 89.56 111 GLY A CA 1
ATOM 876 C C . GLY A 1 111 ? 15.427 4.724 -15.190 1.00 89.56 111 GLY A C 1
ATOM 877 O O . GLY A 1 111 ? 16.126 5.675 -14.852 1.00 89.56 111 GLY A O 1
ATOM 878 N N . HIS A 1 112 ? 15.645 3.494 -14.715 1.00 91.12 112 HIS A N 1
ATOM 879 C CA . HIS A 1 112 ? 16.773 3.150 -13.850 1.00 91.12 112 HIS A CA 1
ATOM 880 C C . HIS A 1 112 ? 17.796 2.281 -14.585 1.00 91.12 112 HIS A C 1
ATOM 882 O O . HIS A 1 112 ? 17.447 1.390 -15.351 1.00 91.12 112 HIS A O 1
ATOM 888 N N . LEU A 1 113 ? 19.085 2.489 -14.312 1.00 89.38 113 LEU A N 1
ATOM 889 C CA . LEU A 1 113 ? 20.135 1.600 -14.813 1.00 89.38 113 LEU A CA 1
ATOM 890 C C . LEU A 1 113 ? 20.006 0.208 -14.186 1.00 89.38 113 LEU A C 1
ATOM 892 O O . LEU A 1 113 ? 19.765 0.073 -12.983 1.00 89.38 113 LEU A O 1
ATOM 896 N N . CYS A 1 114 ? 20.243 -0.836 -14.982 1.00 90.88 114 CYS A N 1
ATOM 897 C CA . CYS A 1 114 ? 20.281 -2.191 -14.451 1.00 90.88 114 CYS A CA 1
ATOM 898 C C . CYS A 1 114 ? 21.407 -2.331 -13.410 1.00 90.88 114 CYS A C 1
ATOM 900 O O . CYS A 1 114 ? 22.576 -2.004 -13.655 1.00 90.88 114 CYS A O 1
ATOM 902 N N . CYS A 1 115 ? 21.051 -2.832 -12.225 1.00 86.19 115 CYS A N 1
ATOM 903 C CA . CYS A 1 115 ? 21.951 -2.931 -11.078 1.00 86.19 115 CYS A CA 1
ATOM 904 C C . CYS A 1 115 ? 23.130 -3.879 -11.352 1.00 86.19 115 CYS A C 1
ATOM 906 O O . CYS A 1 115 ? 24.263 -3.583 -10.976 1.00 86.19 115 CYS A O 1
ATOM 908 N N . ARG A 1 116 ? 22.899 -4.999 -12.048 1.00 87.94 116 ARG A N 1
ATOM 909 C CA . ARG A 1 116 ? 23.958 -5.974 -12.349 1.00 87.94 116 ARG A CA 1
ATOM 910 C C . ARG A 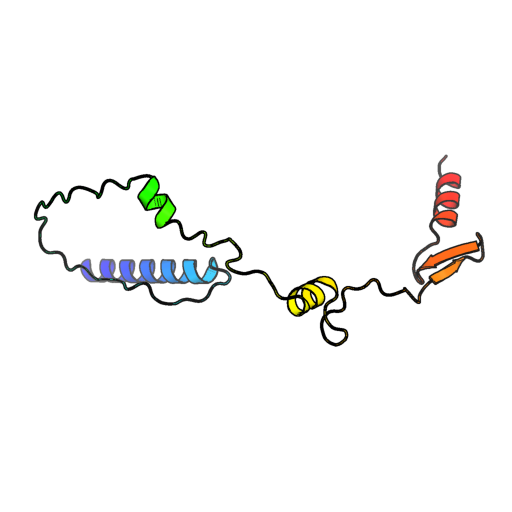1 116 ? 24.956 -5.434 -13.370 1.00 87.94 116 ARG A C 1
ATOM 912 O O . ARG A 1 116 ? 26.158 -5.447 -13.110 1.00 87.94 116 ARG A O 1
ATOM 919 N N . THR A 1 117 ? 24.459 -4.915 -14.491 1.00 84.25 117 THR A N 1
ATOM 920 C CA . THR A 1 117 ? 25.301 -4.385 -15.574 1.00 84.25 117 THR A CA 1
ATOM 921 C C . THR A 1 117 ? 26.096 -3.156 -15.131 1.00 84.25 117 THR A C 1
ATOM 923 O O . THR A 1 117 ? 27.276 -3.033 -15.443 1.00 84.25 117 THR A O 1
ATOM 926 N N . SER A 1 118 ? 25.502 -2.263 -14.336 1.00 83.31 118 SER A N 1
ATOM 927 C CA . SER A 1 118 ? 26.231 -1.100 -13.807 1.00 83.31 118 SER A CA 1
ATOM 928 C C . SER A 1 118 ? 27.324 -1.496 -12.807 1.00 83.31 118 SER A C 1
ATOM 930 O O . SER A 1 118 ? 28.423 -0.943 -12.845 1.00 83.31 118 SER A O 1
ATOM 932 N N . LYS A 1 119 ? 27.075 -2.487 -11.940 1.00 83.12 1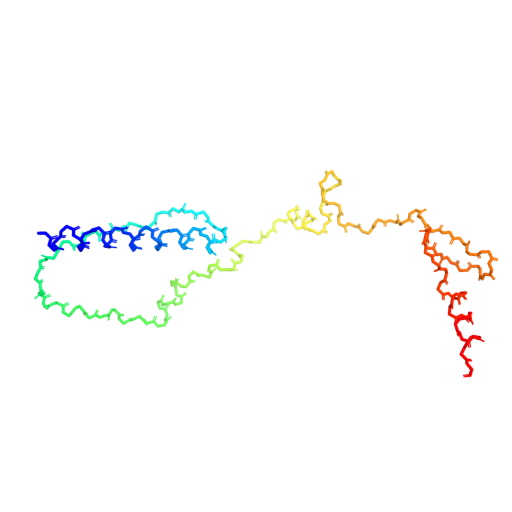19 LYS A N 1
ATOM 933 C CA . LYS A 1 119 ? 28.087 -3.018 -11.012 1.00 83.12 119 LYS A CA 1
ATOM 934 C C . LYS A 1 119 ? 29.260 -3.665 -11.743 1.00 83.12 119 LYS A C 1
ATOM 936 O O . LYS A 1 119 ? 30.399 -3.432 -11.348 1.00 83.12 119 LYS A O 1
ATOM 941 N N . SER A 1 120 ? 29.010 -4.457 -12.788 1.00 80.69 120 SER A N 1
ATOM 942 C CA . SER A 1 120 ? 30.092 -5.089 -13.555 1.00 80.69 120 SER A CA 1
ATOM 943 C C . SER A 1 120 ? 30.953 -4.049 -14.274 1.00 80.69 120 SER A C 1
ATOM 945 O O . SER A 1 120 ? 32.177 -4.134 -14.212 1.00 80.69 120 SER A O 1
ATOM 947 N N . GLN A 1 121 ? 30.341 -3.018 -14.863 1.00 81.19 121 GLN A N 1
ATOM 948 C CA . GLN A 1 121 ? 31.072 -1.907 -15.478 1.00 81.19 121 GLN A CA 1
ATOM 949 C C . GLN A 1 121 ? 31.900 -1.115 -14.460 1.00 81.19 121 GLN A C 1
ATOM 951 O O . GLN A 1 121 ? 33.036 -0.758 -14.753 1.00 81.19 121 GLN A O 1
ATOM 956 N N . ARG A 1 122 ? 31.371 -0.870 -13.253 1.00 80.50 122 ARG A N 1
ATOM 957 C CA . ARG A 1 122 ? 32.123 -0.201 -12.177 1.00 80.50 122 ARG A CA 1
ATOM 958 C C . ARG A 1 122 ? 33.315 -1.027 -11.702 1.00 80.50 122 ARG A C 1
ATOM 960 O O . ARG A 1 122 ? 34.393 -0.471 -11.559 1.00 80.50 122 ARG A O 1
ATOM 967 N N . ARG A 1 123 ? 33.143 -2.340 -11.511 1.00 77.44 123 ARG A N 1
ATOM 968 C CA . ARG A 1 123 ? 34.238 -3.247 -11.121 1.00 77.44 123 ARG A CA 1
ATOM 969 C C . ARG A 1 123 ? 35.342 -3.309 -12.174 1.00 77.44 123 ARG A C 1
ATOM 971 O O . ARG A 1 123 ? 36.503 -3.350 -11.816 1.00 77.44 123 ARG A O 1
ATOM 978 N N . ARG A 1 124 ? 34.986 -3.269 -13.461 1.00 77.50 124 ARG A N 1
ATOM 979 C CA . ARG A 1 124 ? 35.960 -3.234 -14.567 1.00 77.50 124 ARG A CA 1
ATOM 980 C C . ARG A 1 124 ? 36.722 -1.910 -14.684 1.00 77.50 124 ARG A C 1
ATOM 982 O O . ARG A 1 124 ? 37.744 -1.878 -15.350 1.00 77.50 124 ARG A O 1
ATOM 989 N N . LYS A 1 125 ? 36.201 -0.824 -14.107 1.00 73.56 125 LYS A N 1
ATOM 990 C CA . LYS A 1 125 ? 36.817 0.512 -14.142 1.00 73.56 125 LYS A CA 1
ATOM 991 C C . LYS A 1 125 ? 37.636 0.845 -12.890 1.00 73.56 125 LYS A C 1
ATOM 993 O O . LYS A 1 125 ? 38.193 1.936 -12.836 1.00 73.56 125 LYS A O 1
ATOM 998 N N . GLN A 1 126 ? 37.672 -0.033 -11.887 1.00 56.22 126 GLN A N 1
ATOM 999 C CA . GLN A 1 126 ? 38.568 0.129 -10.743 1.00 56.22 126 GLN A CA 1
ATOM 1000 C C . GLN A 1 126 ? 39.932 -0.475 -11.116 1.00 56.22 126 GLN A C 1
ATOM 1002 O O . GLN A 1 126 ? 39.937 -1.643 -11.508 1.00 56.22 126 GLN A O 1
ATOM 1007 N N . PRO A 1 127 ? 41.026 0.313 -11.088 1.00 64.44 127 PRO A N 1
ATOM 1008 C CA . PRO A 1 127 ? 42.377 -0.202 -11.297 1.00 64.44 127 PRO A CA 1
ATOM 1009 C C . PRO A 1 127 ? 42.798 -1.155 -10.174 1.00 64.44 127 PRO A C 1
ATOM 1011 O O . PRO A 1 127 ? 42.313 -0.974 -9.031 1.00 64.44 127 PRO A O 1
#

pLDDT: mean 74.86, std 16.94, range [39.22, 97.25]

InterPro domains:
  IPR011332 Zinc-binding ribosomal protein [SSF57829] (64-117)
  IPR051991 Mitochondrial ribosomal protein bL32 [PTHR21026] (42-123)